Protein AF-A0A448I4N9-F1 (afdb_monomer)

Structure (mmCIF, N/CA/C/O backbone):
data_AF-A0A448I4N9-F1
#
_entry.id   AF-A0A448I4N9-F1
#
loop_
_atom_site.group_PDB
_atom_site.id
_atom_site.type_symbol
_atom_site.label_atom_id
_atom_site.label_alt_id
_atom_site.label_comp_id
_atom_site.label_asym_id
_atom_site.label_entity_id
_atom_site.label_seq_id
_atom_site.pdbx_PDB_ins_code
_atom_site.Cartn_x
_atom_site.Cartn_y
_atom_site.Cartn_z
_atom_site.occupancy
_atom_site.B_iso_or_equiv
_atom_site.auth_seq_id
_atom_site.auth_comp_id
_atom_site.auth_asym_id
_atom_site.auth_atom_id
_atom_site.pdbx_PDB_model_num
ATOM 1 N N . MET A 1 1 ? 2.676 -9.520 15.246 1.00 57.06 1 MET A N 1
ATOM 2 C CA . MET A 1 1 ? 2.693 -8.755 13.982 1.00 57.06 1 MET A CA 1
ATOM 3 C C . MET A 1 1 ? 2.010 -9.490 12.847 1.00 57.06 1 MET A C 1
ATOM 5 O O . MET A 1 1 ? 1.081 -8.920 12.301 1.00 57.06 1 MET A O 1
ATOM 9 N N . HIS A 1 2 ? 2.394 -10.737 12.548 1.00 59.03 2 HIS A N 1
ATOM 10 C CA . HIS A 1 2 ? 1.784 -11.531 11.469 1.00 59.03 2 HIS A CA 1
ATOM 11 C C . HIS A 1 2 ? 0.240 -11.570 11.552 1.00 59.03 2 HIS A C 1
ATOM 13 O O . HIS A 1 2 ? -0.426 -11.166 10.613 1.00 59.03 2 HIS A O 1
ATOM 19 N N . ASN A 1 3 ? -0.329 -11.843 12.735 1.00 76.94 3 ASN A N 1
ATOM 20 C CA . ASN A 1 3 ? -1.790 -11.876 12.936 1.00 76.94 3 ASN A CA 1
ATOM 21 C C . ASN A 1 3 ? -2.559 -10.572 12.630 1.00 76.94 3 ASN A C 1
ATOM 23 O O . ASN A 1 3 ? -3.762 -10.649 12.422 1.00 76.94 3 ASN A O 1
ATOM 27 N N . ALA A 1 4 ? -1.923 -9.393 12.647 1.00 88.62 4 ALA A N 1
ATOM 28 C CA . ALA A 1 4 ? -2.636 -8.120 12.459 1.00 88.62 4 ALA A CA 1
ATOM 29 C C . ALA A 1 4 ? -2.786 -7.733 10.980 1.00 88.62 4 ALA A C 1
ATOM 31 O O . ALA A 1 4 ? -3.778 -7.123 10.601 1.00 88.62 4 ALA A O 1
ATOM 32 N N . LEU A 1 5 ? -1.813 -8.095 10.138 1.00 93.31 5 LEU A N 1
ATOM 33 C CA . LEU A 1 5 ? -1.934 -7.909 8.690 1.00 93.31 5 LEU A CA 1
ATOM 34 C C . LEU A 1 5 ? -2.814 -8.997 8.076 1.00 93.31 5 LEU A C 1
ATOM 36 O O . LEU A 1 5 ? -3.620 -8.702 7.203 1.00 93.31 5 LEU A O 1
ATOM 40 N N . GLU A 1 6 ? -2.743 -10.220 8.606 1.00 93.56 6 GLU A N 1
ATOM 41 C CA . GLU A 1 6 ? -3.642 -11.309 8.211 1.00 93.56 6 GLU A CA 1
ATOM 42 C C . GLU A 1 6 ? -5.123 -10.950 8.430 1.00 93.56 6 GLU A C 1
ATOM 44 O O . GLU A 1 6 ? -5.962 -11.269 7.592 1.00 93.56 6 GLU A O 1
ATOM 49 N N . SER A 1 7 ? -5.467 -10.213 9.498 1.00 94.62 7 SER A N 1
ATOM 50 C CA . SER A 1 7 ? -6.861 -9.803 9.738 1.00 94.62 7 SER A CA 1
ATOM 51 C C . SER A 1 7 ? -7.417 -8.797 8.726 1.00 94.62 7 SER A C 1
ATOM 53 O O . SER A 1 7 ? -8.633 -8.668 8.627 1.00 94.62 7 SER A O 1
ATOM 55 N N . ILE A 1 8 ? -6.549 -8.096 7.990 1.00 96.56 8 ILE A N 1
ATOM 56 C CA . ILE A 1 8 ? -6.930 -7.141 6.935 1.00 96.56 8 ILE A CA 1
ATOM 57 C C . ILE A 1 8 ? -6.469 -7.600 5.546 1.00 96.56 8 ILE A C 1
ATOM 59 O O . ILE A 1 8 ? -6.412 -6.807 4.606 1.00 96.56 8 ILE A O 1
ATOM 63 N N . ARG A 1 9 ? -6.097 -8.878 5.412 1.00 96.06 9 ARG A N 1
ATOM 64 C CA . ARG A 1 9 ? -5.584 -9.443 4.164 1.00 96.06 9 ARG A CA 1
ATOM 65 C C . ARG A 1 9 ? -6.520 -9.202 2.969 1.00 96.06 9 ARG A C 1
ATOM 67 O O . ARG A 1 9 ? -6.014 -8.744 1.947 1.00 96.06 9 ARG A O 1
ATOM 74 N N . PRO A 1 10 ? -7.850 -9.402 3.087 1.00 96.25 10 PRO A N 1
ATOM 75 C CA . PRO A 1 10 ? -8.766 -9.151 1.976 1.00 96.25 10 PRO A CA 1
ATOM 76 C C . PRO A 1 10 ? -8.725 -7.701 1.474 1.00 96.25 10 PRO A C 1
ATOM 78 O O . PRO A 1 10 ? -8.699 -7.471 0.269 1.00 96.25 10 PRO A O 1
ATOM 81 N N . GLN A 1 11 ? -8.643 -6.725 2.388 1.00 97.88 11 GLN A N 1
ATOM 82 C CA . GLN A 1 11 ? -8.509 -5.308 2.046 1.00 97.88 11 GLN A CA 1
ATOM 83 C C . GLN A 1 11 ? -7.181 -5.022 1.346 1.00 97.88 11 GLN A C 1
ATOM 85 O O . GLN A 1 11 ? -7.142 -4.281 0.366 1.00 97.88 11 GLN A O 1
ATOM 90 N N . LEU A 1 12 ? -6.086 -5.601 1.851 1.00 97.31 12 LEU A N 1
ATOM 91 C CA . LEU A 1 12 ? -4.750 -5.381 1.302 1.00 97.31 12 LEU A CA 1
ATOM 92 C C . LEU A 1 12 ? -4.630 -5.869 -0.137 1.00 97.31 12 LEU A C 1
ATOM 94 O O . LEU A 1 12 ? -4.046 -5.155 -0.948 1.00 97.31 12 LEU A O 1
ATOM 98 N N . ASP A 1 13 ? -5.181 -7.041 -0.454 1.00 95.50 13 ASP A N 1
ATOM 99 C CA . ASP A 1 13 ? -5.026 -7.645 -1.778 1.00 95.50 13 ASP A CA 1
ATOM 100 C C . ASP A 1 13 ? -5.581 -6.729 -2.881 1.00 95.50 13 ASP A C 1
ATOM 102 O O . ASP A 1 13 ? -4.905 -6.492 -3.881 1.00 95.50 13 ASP A O 1
ATOM 106 N N . TRP A 1 14 ? -6.766 -6.137 -2.688 1.00 97.75 14 TRP A N 1
ATOM 107 C CA . TRP A 1 14 ? -7.336 -5.243 -3.699 1.00 97.75 14 TRP A CA 1
ATOM 108 C C . TRP A 1 14 ? -6.819 -3.806 -3.599 1.00 97.75 14 TRP A C 1
ATOM 110 O O . TRP A 1 14 ? -6.590 -3.170 -4.628 1.00 97.75 14 TRP A O 1
ATOM 120 N N . ALA A 1 15 ? -6.630 -3.268 -2.390 1.00 98.06 15 ALA A N 1
ATOM 121 C CA . ALA A 1 15 ? -6.243 -1.868 -2.216 1.00 98.06 15 ALA A CA 1
ATOM 122 C C . ALA A 1 15 ? -4.821 -1.611 -2.719 1.00 98.06 15 ALA A C 1
ATOM 124 O O . ALA A 1 15 ? -4.566 -0.589 -3.355 1.00 98.06 15 ALA A O 1
ATOM 125 N N . CYS A 1 16 ? -3.903 -2.551 -2.479 1.00 97.81 16 CYS A N 1
ATOM 126 C CA . CYS A 1 16 ? -2.530 -2.436 -2.955 1.00 97.81 16 CYS A CA 1
ATOM 127 C C . CYS A 1 16 ? -2.464 -2.410 -4.489 1.00 97.81 16 CYS A C 1
ATOM 129 O O . CYS A 1 16 ? -1.778 -1.556 -5.045 1.00 97.81 16 CYS A O 1
ATOM 131 N N . ASP A 1 17 ? -3.199 -3.293 -5.169 1.00 97.69 17 ASP A N 1
ATOM 132 C CA . ASP A 1 17 ? -3.222 -3.345 -6.637 1.00 97.69 17 ASP A CA 1
ATOM 133 C C . ASP A 1 17 ? -4.001 -2.179 -7.259 1.00 97.69 17 ASP A C 1
ATOM 135 O O . ASP A 1 17 ? -3.673 -1.740 -8.360 1.00 97.69 17 ASP A O 1
ATOM 139 N N . ALA A 1 18 ? -5.002 -1.637 -6.558 1.00 97.56 18 ALA A N 1
ATOM 140 C CA . ALA A 1 18 ? -5.675 -0.411 -6.978 1.00 97.56 18 ALA A CA 1
ATOM 141 C C . ALA A 1 18 ? -4.729 0.800 -6.934 1.00 97.56 18 ALA A C 1
ATOM 143 O O . ALA A 1 18 ? -4.742 1.620 -7.851 1.00 97.56 18 ALA A O 1
ATOM 144 N N . LEU A 1 19 ? -3.903 0.908 -5.886 1.00 97.44 19 LEU A N 1
ATOM 145 C CA . LEU A 1 19 ? -2.937 1.999 -5.720 1.00 97.44 19 LEU A CA 1
ATOM 146 C C . LEU A 1 19 ? -1.714 1.862 -6.626 1.00 97.44 19 LEU A C 1
ATOM 148 O O . LEU A 1 19 ? -1.214 2.864 -7.136 1.00 97.44 19 LEU A O 1
ATOM 152 N N . ILE A 1 20 ? -1.223 0.638 -6.808 1.00 97.12 20 ILE A N 1
ATOM 153 C CA . ILE A 1 20 ? -0.063 0.327 -7.645 1.00 97.12 20 ILE A CA 1
ATOM 154 C C . ILE A 1 20 ? -0.476 -0.772 -8.631 1.00 97.12 20 ILE A C 1
ATOM 156 O O . ILE A 1 20 ? -0.215 -1.960 -8.399 1.00 97.12 20 ILE A O 1
ATOM 160 N N . PRO A 1 21 ? -1.150 -0.387 -9.729 1.00 96.94 21 PRO A N 1
ATOM 161 C CA . PRO A 1 21 ? -1.550 -1.328 -10.757 1.00 96.94 21 PRO A CA 1
ATOM 162 C C . PRO A 1 21 ? -0.341 -1.797 -11.567 1.00 96.94 21 PRO A C 1
ATOM 164 O O . PRO A 1 21 ? 0.715 -1.165 -11.608 1.00 96.94 21 PRO A O 1
ATOM 167 N N . ARG A 1 22 ? -0.528 -2.911 -12.272 1.00 96.62 22 ARG A N 1
ATOM 168 C CA . ARG A 1 22 ? 0.402 -3.357 -13.312 1.00 96.62 22 ARG A CA 1
ATOM 169 C C . ARG A 1 22 ? 0.487 -2.308 -14.422 1.00 96.62 22 ARG A C 1
ATOM 171 O O . ARG A 1 22 ? -0.542 -1.841 -14.909 1.00 96.62 22 ARG A O 1
ATOM 178 N N . ASP A 1 23 ? 1.703 -2.037 -14.882 1.00 96.00 23 ASP A N 1
ATOM 179 C CA . ASP A 1 23 ? 1.975 -1.248 -16.083 1.00 96.00 23 ASP A CA 1
ATOM 180 C C . ASP A 1 23 ? 2.884 -2.053 -17.020 1.00 96.00 23 ASP A C 1
ATOM 182 O O . ASP A 1 23 ? 4.097 -2.143 -16.824 1.00 96.00 23 ASP A O 1
ATOM 186 N N . ASP A 1 24 ? 2.292 -2.654 -18.053 1.00 94.25 24 ASP A N 1
ATOM 187 C CA . ASP A 1 24 ? 3.031 -3.482 -19.009 1.00 94.25 24 ASP A CA 1
ATOM 188 C C . ASP A 1 24 ? 3.934 -2.656 -19.944 1.00 94.25 24 ASP A C 1
ATOM 190 O O . ASP A 1 24 ? 4.902 -3.192 -20.482 1.00 94.25 24 ASP A O 1
ATOM 194 N N . TYR A 1 25 ? 3.662 -1.357 -20.130 1.00 93.94 25 TYR A N 1
ATOM 195 C CA . TYR A 1 25 ? 4.507 -0.480 -20.946 1.00 93.94 25 TYR A CA 1
ATOM 196 C C . TYR A 1 25 ? 5.821 -0.160 -20.226 1.00 93.94 25 TYR A C 1
ATOM 198 O O . TYR A 1 25 ? 6.889 -0.179 -20.840 1.00 93.94 25 TYR A O 1
ATOM 206 N N . LEU A 1 26 ? 5.748 0.093 -18.918 1.00 91.12 26 LEU A N 1
ATOM 207 C CA . LEU A 1 26 ? 6.918 0.323 -18.069 1.00 91.12 26 LEU A CA 1
ATOM 208 C C . LEU A 1 26 ? 7.532 -0.974 -17.517 1.00 91.12 26 LEU A C 1
ATOM 210 O O . LEU A 1 26 ? 8.605 -0.930 -16.917 1.00 91.12 26 LEU A O 1
ATOM 214 N N . GLY A 1 27 ? 6.879 -2.123 -17.721 1.00 94.19 27 GLY A N 1
ATOM 215 C CA . GLY A 1 27 ? 7.304 -3.411 -17.169 1.00 94.19 27 GLY A CA 1
ATOM 216 C C . GLY A 1 27 ? 7.180 -3.483 -15.644 1.00 94.19 27 GLY A C 1
ATOM 217 O O . GLY A 1 27 ? 7.933 -4.217 -15.003 1.00 94.19 27 GLY A O 1
ATOM 218 N N . MET A 1 28 ? 6.271 -2.701 -15.059 1.00 95.44 28 MET A N 1
ATOM 219 C CA . MET A 1 28 ? 6.078 -2.607 -13.614 1.00 95.44 28 MET A CA 1
ATOM 220 C C . MET A 1 28 ? 5.015 -3.618 -13.160 1.00 95.44 28 MET A C 1
ATOM 222 O O . MET A 1 28 ? 3.887 -3.595 -13.669 1.00 95.44 28 MET A O 1
ATOM 226 N N . PRO A 1 29 ? 5.333 -4.516 -12.212 1.00 96.38 29 PRO A N 1
ATOM 227 C CA . PRO A 1 29 ? 4.353 -5.453 -11.676 1.00 96.38 29 PRO A CA 1
ATOM 228 C C . PRO A 1 29 ? 3.319 -4.725 -10.809 1.00 96.38 29 PRO A C 1
ATOM 230 O O . PRO A 1 29 ? 3.632 -3.721 -10.174 1.00 96.38 29 PRO A O 1
ATOM 233 N N . ALA A 1 30 ? 2.104 -5.268 -10.717 1.00 97.06 30 ALA A N 1
ATOM 234 C CA . ALA A 1 30 ? 1.166 -4.848 -9.675 1.00 97.06 30 ALA A CA 1
ATOM 235 C C . ALA A 1 30 ? 1.760 -5.103 -8.276 1.00 97.06 30 ALA A C 1
ATOM 237 O O . ALA A 1 30 ? 2.657 -5.941 -8.122 1.00 97.06 30 ALA A O 1
ATOM 238 N N . ALA A 1 31 ? 1.260 -4.406 -7.257 1.00 97.12 31 ALA A N 1
ATOM 239 C CA . ALA A 1 31 ? 1.748 -4.539 -5.888 1.00 97.12 31 ALA A CA 1
ATOM 240 C C . ALA A 1 31 ? 1.789 -5.988 -5.377 1.00 97.12 31 ALA A C 1
ATOM 242 O O . ALA A 1 31 ? 2.819 -6.427 -4.858 1.00 97.12 31 ALA A O 1
ATOM 243 N N . THR A 1 32 ? 0.700 -6.740 -5.527 1.00 95.38 32 THR A N 1
ATOM 244 C CA . THR A 1 32 ? 0.617 -8.138 -5.075 1.00 95.38 32 THR A CA 1
ATOM 245 C C . THR A 1 32 ? 1.644 -9.014 -5.788 1.00 95.38 32 THR A C 1
ATOM 247 O O . THR A 1 32 ? 2.351 -9.798 -5.160 1.00 95.38 32 THR A O 1
ATOM 250 N N . LEU A 1 33 ? 1.822 -8.813 -7.094 1.00 95.75 33 LEU A N 1
ATOM 251 C CA . LEU A 1 33 ? 2.805 -9.546 -7.892 1.00 95.75 33 LEU A CA 1
ATOM 252 C C . LEU A 1 33 ? 4.252 -9.217 -7.516 1.00 95.75 33 LEU A C 1
ATOM 254 O O . LEU A 1 33 ? 5.119 -10.073 -7.657 1.00 95.75 33 LEU A O 1
ATOM 258 N N . ALA A 1 34 ? 4.511 -8.017 -6.996 1.00 95.56 34 ALA A N 1
ATOM 259 C CA . ALA A 1 34 ? 5.814 -7.638 -6.455 1.00 95.56 34 ALA A CA 1
ATOM 260 C C . ALA A 1 34 ? 6.088 -8.218 -5.051 1.00 95.56 34 ALA A C 1
ATOM 262 O O . ALA A 1 34 ? 7.129 -7.921 -4.463 1.00 95.56 34 ALA A O 1
ATOM 263 N N . GLY A 1 35 ? 5.166 -9.011 -4.488 1.00 95.62 35 GLY A N 1
ATOM 264 C CA . GLY A 1 35 ? 5.268 -9.560 -3.135 1.00 95.62 35 GLY A CA 1
ATOM 265 C C . GLY A 1 35 ? 5.033 -8.520 -2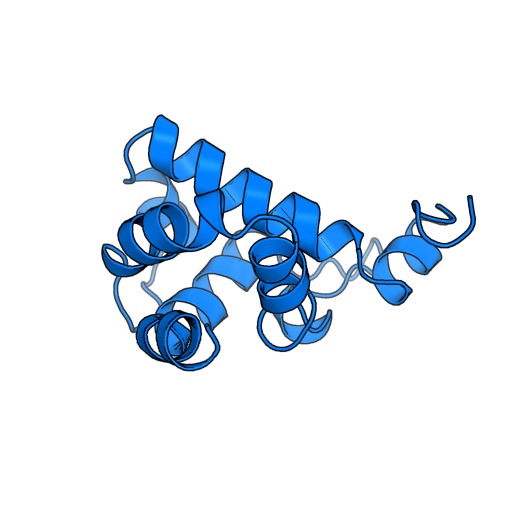.038 1.00 95.62 35 GLY A C 1
ATOM 266 O O . GLY A 1 35 ? 5.552 -8.669 -0.921 1.00 95.62 35 GLY A O 1
ATOM 267 N N . LEU A 1 36 ? 4.308 -7.435 -2.352 1.00 96.25 36 LEU A N 1
ATOM 268 C CA . LEU A 1 36 ? 4.084 -6.336 -1.417 1.00 96.25 36 LEU A CA 1
ATOM 269 C C . LEU A 1 36 ? 3.401 -6.822 -0.142 1.00 96.25 36 LEU A C 1
ATOM 271 O O . LEU A 1 36 ? 3.884 -6.539 0.952 1.00 96.25 36 LEU A O 1
ATOM 275 N N . VAL A 1 37 ? 2.306 -7.566 -0.277 1.00 95.50 37 VAL A N 1
ATOM 276 C CA . VAL A 1 37 ? 1.453 -7.941 0.855 1.00 95.50 37 VAL A CA 1
ATOM 277 C C . VAL A 1 37 ? 2.104 -9.040 1.700 1.00 95.50 37 VAL A C 1
ATOM 279 O O . VAL A 1 37 ? 2.056 -9.000 2.928 1.00 95.50 37 VAL A O 1
ATOM 282 N N . GLU A 1 38 ? 2.766 -10.000 1.059 1.00 93.75 38 GLU A N 1
ATOM 283 C CA . GLU A 1 38 ? 3.362 -11.177 1.693 1.00 93.75 38 GLU A CA 1
ATOM 284 C C . GLU A 1 38 ? 4.686 -10.862 2.383 1.00 93.75 38 GLU A C 1
ATOM 286 O O . GLU A 1 38 ? 5.002 -11.455 3.415 1.00 93.75 38 GLU A O 1
ATOM 291 N N . THR A 1 39 ? 5.486 -9.965 1.797 1.00 94.19 39 THR A N 1
ATOM 292 C CA . THR A 1 39 ? 6.894 -9.809 2.181 1.00 94.19 39 THR A CA 1
ATOM 293 C C . THR A 1 39 ? 7.262 -8.367 2.494 1.00 94.19 39 THR A C 1
ATOM 295 O O . THR A 1 39 ? 7.760 -8.083 3.587 1.00 94.19 39 THR A O 1
ATOM 298 N N . LEU A 1 40 ? 7.043 -7.443 1.558 1.00 95.62 40 LEU A N 1
ATOM 299 C CA . LEU A 1 40 ? 7.635 -6.105 1.648 1.00 95.62 40 LEU A CA 1
ATOM 300 C C . LEU A 1 40 ? 6.942 -5.237 2.699 1.00 95.62 40 LEU A C 1
ATOM 302 O O . LEU A 1 40 ? 7.610 -4.658 3.551 1.00 95.62 40 LEU A O 1
ATOM 306 N N . LEU A 1 41 ? 5.611 -5.197 2.702 1.00 95.94 41 LEU A N 1
ATOM 307 C CA . LEU A 1 41 ? 4.828 -4.423 3.659 1.00 95.94 41 LEU A CA 1
ATOM 308 C C . LEU A 1 41 ? 4.997 -4.946 5.098 1.00 95.94 41 LEU A C 1
ATOM 310 O O 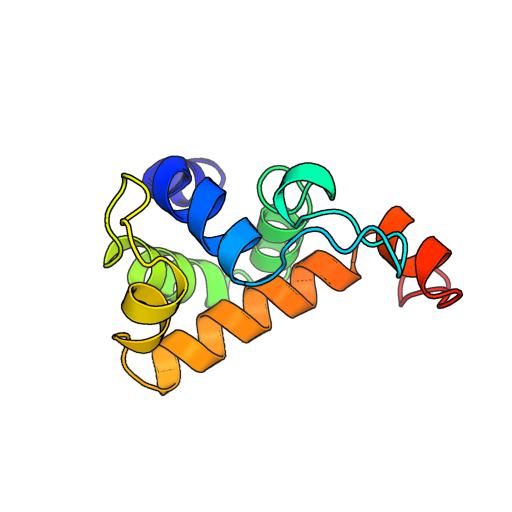. LEU A 1 41 ? 5.297 -4.133 5.979 1.00 95.94 41 LEU A O 1
ATOM 314 N N . PRO A 1 42 ? 4.935 -6.269 5.376 1.00 94.94 42 PRO A N 1
ATOM 315 C CA . PRO A 1 42 ? 5.313 -6.797 6.683 1.00 94.94 42 PRO A CA 1
ATOM 316 C C . PRO A 1 42 ? 6.733 -6.404 7.098 1.00 94.94 42 PRO A C 1
ATOM 318 O O . PRO A 1 42 ? 6.951 -6.050 8.256 1.00 94.94 42 PRO A O 1
ATOM 321 N N . ARG A 1 43 ? 7.713 -6.444 6.186 1.00 93.62 43 ARG A N 1
ATOM 322 C CA . ARG A 1 43 ? 9.098 -6.038 6.476 1.00 93.62 43 ARG A CA 1
ATOM 323 C C . ARG A 1 43 ? 9.191 -4.552 6.833 1.00 93.62 43 ARG A C 1
ATOM 325 O O . ARG A 1 43 ? 9.820 -4.224 7.838 1.00 93.62 43 ARG A O 1
ATOM 332 N N . THR A 1 44 ? 8.534 -3.676 6.075 1.00 93.50 44 THR A N 1
ATOM 333 C CA . THR A 1 44 ? 8.482 -2.227 6.332 1.00 93.50 44 THR A CA 1
ATOM 334 C C . THR A 1 44 ? 7.860 -1.924 7.691 1.00 93.50 44 THR A C 1
ATOM 336 O O . THR A 1 44 ? 8.451 -1.213 8.503 1.00 93.50 44 THR A O 1
ATOM 339 N N . LEU A 1 45 ? 6.712 -2.532 7.997 1.00 94.19 45 LEU A N 1
ATOM 340 C CA . LEU A 1 45 ? 6.026 -2.329 9.273 1.00 94.19 45 LEU A CA 1
ATOM 341 C C . LEU A 1 45 ? 6.773 -2.971 10.452 1.00 94.19 45 LEU A C 1
ATOM 343 O O . LEU A 1 45 ? 6.634 -2.511 11.580 1.00 94.19 45 LEU A O 1
ATOM 347 N N . ASN A 1 46 ? 7.598 -4.002 10.223 1.00 91.50 46 ASN A N 1
ATOM 348 C CA . ASN A 1 46 ? 8.479 -4.557 11.262 1.00 91.50 46 ASN A CA 1
ATOM 349 C C . ASN A 1 46 ? 9.624 -3.590 11.586 1.00 91.50 46 ASN A C 1
ATOM 351 O O . ASN A 1 46 ? 10.019 -3.471 12.743 1.00 91.50 46 ASN A O 1
ATOM 355 N N . ALA A 1 47 ? 10.157 -2.892 10.580 1.00 91.62 47 ALA A N 1
ATOM 356 C CA . ALA A 1 47 ? 11.183 -1.871 10.783 1.00 91.62 47 ALA A CA 1
ATOM 357 C C . ALA A 1 47 ? 10.624 -0.599 11.452 1.00 91.62 47 ALA A C 1
ATOM 359 O O . ALA A 1 47 ? 11.368 0.138 12.098 1.00 91.62 47 ALA A O 1
ATOM 360 N N . ARG A 1 48 ? 9.314 -0.352 11.318 1.00 90.94 48 ARG A N 1
ATOM 361 C CA . ARG A 1 48 ? 8.586 0.793 11.882 1.00 90.94 48 ARG A CA 1
ATOM 362 C C . ARG A 1 48 ? 7.314 0.349 12.602 1.00 90.94 48 ARG A C 1
ATOM 364 O O . ARG A 1 48 ? 6.197 0.636 12.179 1.00 90.94 48 ARG A O 1
ATOM 371 N N . VAL A 1 49 ? 7.498 -0.369 13.711 1.00 92.12 49 VAL A N 1
ATOM 372 C CA . VAL A 1 49 ? 6.398 -0.959 14.500 1.00 92.12 49 VAL A CA 1
ATOM 373 C C . VAL A 1 49 ? 5.388 0.068 15.017 1.00 92.12 49 VAL A C 1
ATOM 375 O O . VAL A 1 49 ? 4.238 -0.284 15.272 1.00 92.12 49 VAL A O 1
ATOM 378 N N . ASP A 1 50 ? 5.797 1.332 15.145 1.00 94.19 50 ASP A N 1
ATOM 379 C CA . ASP A 1 50 ? 4.938 2.463 15.492 1.00 94.19 50 ASP A CA 1
ATOM 380 C C . ASP A 1 50 ? 3.849 2.729 14.439 1.00 94.19 50 ASP A C 1
ATOM 382 O O . ASP A 1 50 ? 2.760 3.180 14.788 1.00 94.19 50 ASP A O 1
ATOM 386 N N . LEU A 1 51 ? 4.106 2.382 13.175 1.00 94.88 51 LEU A N 1
ATOM 387 C CA . LEU A 1 51 ? 3.174 2.577 12.062 1.00 94.88 51 LEU A CA 1
ATOM 388 C C . LEU A 1 51 ? 2.169 1.432 11.909 1.00 94.88 51 LEU A C 1
ATOM 390 O O . LEU A 1 51 ? 1.125 1.613 11.289 1.00 94.88 51 LEU A O 1
ATOM 394 N N . LEU A 1 52 ? 2.442 0.257 12.487 1.00 95.00 52 LEU A N 1
ATOM 395 C CA . LEU A 1 52 ? 1.622 -0.936 12.268 1.00 95.00 52 LEU A CA 1
ATOM 396 C C . LEU A 1 52 ? 0.172 -0.751 12.717 1.00 95.00 52 LEU A C 1
ATOM 398 O O . LEU A 1 52 ? -0.744 -1.077 11.968 1.00 95.00 52 LEU A O 1
ATOM 402 N N . ARG A 1 53 ? -0.043 -0.284 13.952 1.00 95.1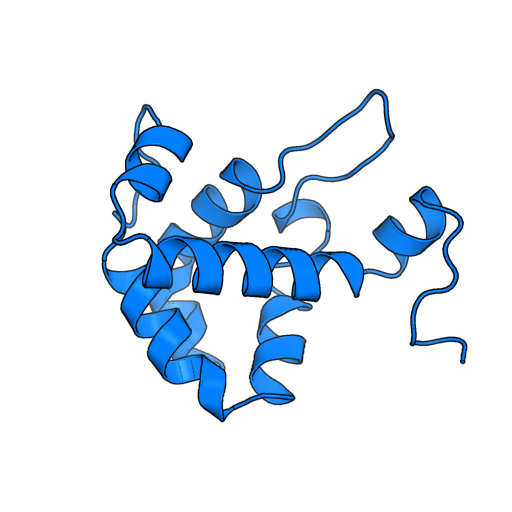2 53 ARG A N 1
ATOM 403 C CA . ARG A 1 53 ? -1.403 -0.137 14.489 1.00 95.12 53 ARG A CA 1
ATOM 404 C C . ARG A 1 53 ? -2.207 0.903 13.694 1.00 95.12 53 ARG A C 1
ATOM 406 O O . ARG A 1 53 ? -3.268 0.514 13.215 1.00 95.12 53 ARG A O 1
ATOM 413 N N . PRO A 1 54 ? -1.712 2.138 13.478 1.00 96.44 54 PRO A N 1
ATOM 414 C CA . PRO A 1 54 ? -2.409 3.116 12.641 1.00 96.44 54 PRO A CA 1
ATOM 415 C C . PRO A 1 54 ? -2.717 2.592 11.235 1.00 96.44 54 PRO A C 1
ATOM 417 O O . PRO A 1 54 ? -3.786 2.854 10.696 1.00 96.44 54 PRO A O 1
ATOM 420 N N . PHE A 1 55 ? -1.803 1.815 10.642 1.00 97.19 55 PHE A N 1
ATOM 421 C CA . PHE A 1 55 ? -1.992 1.272 9.296 1.00 97.19 55 PHE A CA 1
ATOM 422 C C . PHE A 1 55 ? -3.110 0.233 9.255 1.00 97.19 55 PHE A C 1
ATOM 424 O O . PHE A 1 55 ? -3.981 0.286 8.388 1.00 97.19 55 PHE A O 1
ATOM 431 N N . VAL A 1 56 ? -3.122 -0.683 10.226 1.00 96.88 56 VAL A N 1
ATOM 432 C CA . VAL A 1 56 ? -4.194 -1.674 10.350 1.00 96.88 56 VAL A CA 1
ATOM 433 C C . VAL A 1 56 ? -5.532 -0.997 10.627 1.00 96.88 56 VAL A C 1
ATOM 435 O O . VAL A 1 56 ? -6.528 -1.381 10.025 1.00 96.88 56 VAL A O 1
ATOM 438 N N . GLU A 1 57 ? -5.566 0.018 11.491 1.00 96.81 57 GLU A N 1
ATOM 439 C CA . GLU A 1 57 ? -6.779 0.784 11.791 1.00 96.81 57 GLU A CA 1
ATOM 440 C C . GLU A 1 57 ? -7.338 1.474 10.540 1.00 96.81 57 GLU A C 1
ATOM 442 O O . GLU A 1 57 ? -8.517 1.294 10.240 1.00 96.81 57 GLU A O 1
ATOM 447 N N . ALA A 1 58 ? -6.498 2.169 9.767 1.00 97.31 58 ALA A N 1
ATOM 448 C CA . ALA A 1 58 ? -6.909 2.821 8.525 1.00 97.31 58 ALA A CA 1
ATOM 449 C C . ALA A 1 58 ? -7.452 1.808 7.500 1.00 97.31 58 ALA A C 1
ATOM 451 O O . ALA A 1 58 ? -8.561 1.971 6.990 1.00 97.31 58 ALA A O 1
ATOM 452 N N . MET A 1 59 ? -6.723 0.715 7.255 1.00 97.69 59 MET A N 1
ATOM 453 C CA . MET A 1 59 ? -7.135 -0.324 6.302 1.00 97.69 59 MET A CA 1
ATOM 454 C C . MET A 1 59 ? -8.386 -1.090 6.747 1.00 97.69 59 MET A C 1
ATOM 456 O O . MET A 1 59 ? -9.171 -1.518 5.907 1.00 97.69 59 MET A O 1
ATOM 460 N N . SER A 1 60 ? -8.616 -1.239 8.055 1.00 96.88 60 SER A N 1
ATOM 461 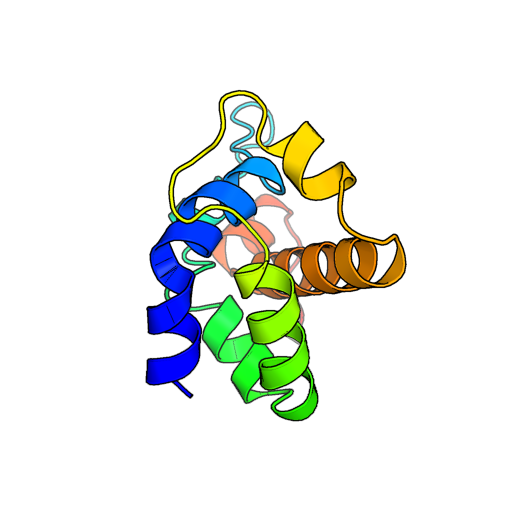C CA . SER A 1 60 ? -9.797 -1.937 8.588 1.00 96.88 60 SER A CA 1
ATOM 462 C C . SER A 1 60 ? -11.110 -1.200 8.310 1.00 96.88 60 SER A C 1
ATOM 464 O O . SER A 1 60 ? -12.175 -1.799 8.438 1.00 96.88 60 SER A O 1
ATOM 466 N N . THR A 1 61 ? -11.057 0.083 7.939 1.00 96.25 61 THR A N 1
ATOM 467 C CA . THR A 1 61 ? -12.248 0.856 7.543 1.00 96.25 61 THR A CA 1
ATOM 468 C C . THR A 1 61 ? -12.755 0.495 6.145 1.00 96.25 61 THR A C 1
ATOM 470 O O . THR A 1 61 ? -13.906 0.779 5.811 1.00 96.25 61 THR A O 1
ATOM 473 N N . LEU A 1 62 ? -11.908 -0.144 5.336 1.00 97.75 62 LEU A N 1
ATOM 474 C CA . LEU A 1 62 ? -12.209 -0.513 3.963 1.00 97.75 62 LEU A CA 1
ATOM 475 C C . LEU A 1 62 ? -13.020 -1.819 3.894 1.00 97.75 62 LEU A C 1
ATOM 477 O O . LEU A 1 62 ? -12.874 -2.696 4.757 1.00 97.75 62 LEU A O 1
ATOM 481 N N . PRO A 1 63 ? -13.855 -1.995 2.852 1.00 97.56 63 PRO A N 1
ATOM 482 C CA . PRO A 1 63 ? -14.570 -3.246 2.637 1.00 97.56 63 PRO A CA 1
ATOM 483 C C . PRO A 1 63 ? -13.593 -4.400 2.382 1.00 97.56 63 PRO A C 1
ATOM 485 O O . PRO A 1 63 ? -12.611 -4.259 1.654 1.00 97.56 63 PRO A O 1
ATOM 488 N N . ALA A 1 64 ? -13.885 -5.561 2.972 1.00 96.69 64 ALA A N 1
ATOM 489 C CA . ALA A 1 64 ? -13.084 -6.769 2.781 1.00 96.69 64 ALA A CA 1
ATOM 490 C C . ALA A 1 64 ? -13.124 -7.276 1.328 1.00 96.69 64 ALA A C 1
ATOM 492 O O . ALA A 1 64 ? -12.138 -7.816 0.840 1.00 96.69 64 ALA A O 1
ATOM 493 N N . GLU A 1 65 ? -14.248 -7.089 0.634 1.00 96.81 65 GLU A N 1
ATOM 494 C CA . GLU A 1 65 ? -14.379 -7.413 -0.787 1.00 96.81 65 GLU A CA 1
ATOM 495 C C . GLU A 1 65 ? -14.028 -6.199 -1.660 1.00 96.81 65 GLU A C 1
ATOM 497 O O . GLU A 1 65 ? -14.343 -5.065 -1.279 1.00 96.81 65 GLU A O 1
ATOM 502 N N . PRO A 1 66 ? -13.412 -6.413 -2.839 1.00 96.38 66 PRO A N 1
ATOM 503 C CA . PRO A 1 66 ? -13.094 -5.331 -3.759 1.00 96.38 66 PRO A CA 1
ATOM 504 C C . PRO A 1 66 ? -14.380 -4.625 -4.219 1.00 96.38 66 PRO A C 1
ATOM 506 O O . PRO A 1 66 ? -15.275 -5.273 -4.770 1.00 96.38 66 PRO A O 1
ATOM 509 N N . PRO A 1 67 ? -14.497 -3.301 -4.026 1.00 97.19 67 PRO A N 1
ATOM 510 C CA . PRO A 1 67 ? -15.638 -2.542 -4.518 1.00 97.19 67 PRO A CA 1
ATOM 511 C C . PRO A 1 67 ? -15.565 -2.382 -6.046 1.00 97.19 67 P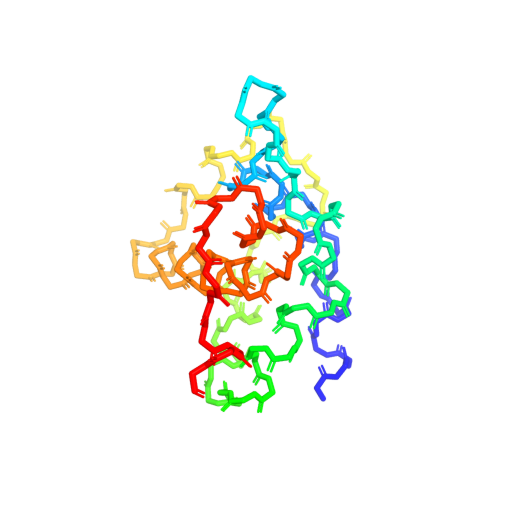RO A C 1
ATOM 513 O O . PRO A 1 67 ? -14.521 -2.583 -6.665 1.00 97.19 67 PRO A O 1
ATOM 516 N N . SER A 1 68 ? -16.666 -1.955 -6.671 1.00 97.19 68 SER A N 1
ATOM 517 C CA . SER A 1 68 ? -16.695 -1.681 -8.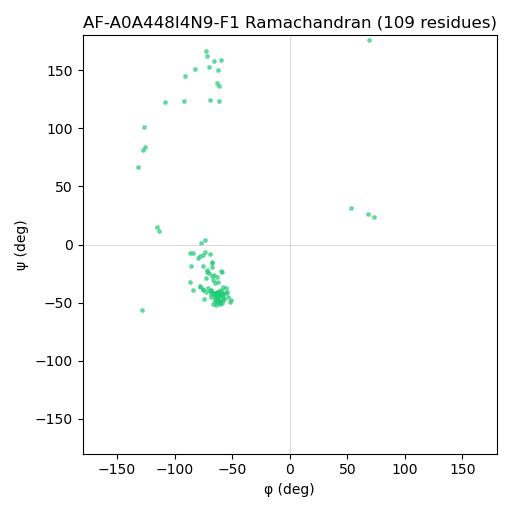118 1.00 97.19 68 SER A CA 1
ATOM 518 C C . SER A 1 68 ? -15.815 -0.498 -8.537 1.00 97.19 68 SER A C 1
ATOM 520 O O . SER A 1 68 ? -15.384 -0.443 -9.684 1.00 97.19 68 SER A O 1
ATOM 522 N N . ASP A 1 69 ? -15.570 0.442 -7.619 1.00 97.25 69 ASP A N 1
ATOM 523 C CA . ASP A 1 69 ? -14.649 1.572 -7.786 1.00 97.25 69 ASP A CA 1
ATOM 524 C C . ASP A 1 69 ? -13.627 1.599 -6.629 1.00 97.25 69 ASP A C 1
ATOM 526 O O . ASP A 1 69 ? -13.843 2.276 -5.618 1.00 97.25 69 ASP A O 1
ATOM 530 N N . PRO A 1 70 ? -12.532 0.822 -6.732 1.00 96.94 70 PRO A N 1
ATOM 531 C CA . PRO A 1 70 ? -11.499 0.738 -5.698 1.00 96.94 70 PRO A CA 1
ATOM 532 C C . PRO A 1 70 ? -10.849 2.075 -5.353 1.00 96.94 70 PRO A C 1
ATOM 534 O O . PRO A 1 70 ? -10.703 2.402 -4.176 1.00 96.94 70 PRO A O 1
ATOM 537 N N . LEU A 1 71 ? -10.486 2.868 -6.365 1.00 96.19 71 LEU A N 1
ATOM 538 C CA . LEU A 1 71 ? -9.847 4.165 -6.146 1.00 96.19 71 LEU A CA 1
ATOM 539 C C . LEU A 1 71 ? -10.823 5.170 -5.536 1.00 96.19 71 LEU A C 1
ATOM 541 O O . LEU A 1 71 ? -10.436 5.886 -4.618 1.00 96.19 71 LEU A O 1
ATOM 545 N N . GLY A 1 72 ? -12.086 5.189 -5.972 1.00 97.06 72 GLY A N 1
ATOM 546 C CA . GLY A 1 72 ? -13.113 6.036 -5.363 1.00 97.06 72 GLY A CA 1
ATOM 547 C C . GLY A 1 72 ? -13.331 5.740 -3.878 1.00 97.06 72 GLY A C 1
ATOM 548 O O . GLY A 1 72 ? -13.463 6.668 -3.083 1.00 97.06 72 GLY A O 1
ATOM 549 N N . VAL A 1 73 ? -13.299 4.463 -3.477 1.00 97.56 73 VAL A N 1
ATOM 550 C CA . VAL A 1 73 ? -13.374 4.074 -2.058 1.00 97.56 73 VAL A CA 1
ATOM 551 C C . VAL A 1 73 ? -12.135 4.525 -1.283 1.00 97.56 73 VAL A C 1
ATOM 553 O O . VAL A 1 73 ? -12.277 5.064 -0.187 1.00 97.56 73 VAL A O 1
ATOM 556 N N . LEU A 1 74 ? -10.936 4.369 -1.849 1.00 97.00 74 LEU A N 1
ATOM 557 C CA . LEU A 1 74 ? -9.695 4.835 -1.220 1.00 97.00 74 LEU A CA 1
ATOM 558 C C . LEU A 1 74 ? -9.669 6.363 -1.061 1.00 97.00 74 LEU A C 1
ATOM 560 O O . LEU A 1 74 ? -9.301 6.860 -0.001 1.00 97.00 74 LEU A O 1
ATOM 564 N N . TYR A 1 75 ? -10.133 7.113 -2.062 1.00 95.81 75 TYR A N 1
ATOM 565 C CA . TYR A 1 75 ? -10.288 8.569 -1.975 1.00 95.81 75 TYR A CA 1
ATOM 566 C C . TYR A 1 75 ? -11.379 9.018 -0.993 1.00 95.81 75 TYR A C 1
ATOM 568 O O . TYR A 1 75 ? -11.422 10.191 -0.631 1.00 95.81 75 TYR A O 1
ATOM 576 N N . GLY A 1 76 ? -12.259 8.111 -0.561 1.00 96.44 76 GLY A N 1
ATOM 577 C CA . GLY A 1 76 ? -13.265 8.372 0.468 1.00 96.44 76 GLY A CA 1
ATOM 578 C C . GLY A 1 76 ? -12.722 8.355 1.901 1.00 96.44 76 GLY A C 1
ATOM 579 O O . GLY A 1 76 ? -13.448 8.733 2.821 1.00 96.44 76 GLY A O 1
ATOM 580 N N . MET A 1 77 ? -11.473 7.921 2.106 1.00 96.50 77 MET A N 1
ATOM 581 C CA . MET A 1 77 ? -10.778 8.041 3.391 1.00 96.50 77 MET A CA 1
ATOM 582 C C . MET A 1 77 ? -10.543 9.520 3.734 1.00 96.50 77 MET A C 1
ATOM 584 O O . MET A 1 77 ? -10.509 10.378 2.851 1.00 96.50 77 MET A O 1
ATOM 588 N N . ASP A 1 78 ? -10.348 9.840 5.017 1.00 96.38 78 ASP A N 1
ATOM 589 C CA . ASP A 1 78 ? -9.840 11.168 5.362 1.00 96.38 78 ASP A CA 1
ATOM 590 C C . ASP A 1 78 ? -8.434 11.372 4.769 1.00 96.38 78 ASP A C 1
ATOM 592 O O . ASP A 1 78 ? -7.672 10.417 4.595 1.00 96.38 78 ASP A O 1
ATOM 596 N N . GLU A 1 79 ? -8.096 12.623 4.450 1.00 95.88 79 GLU A N 1
ATOM 597 C CA . GLU A 1 79 ? -6.865 12.976 3.729 1.00 95.88 79 GLU A CA 1
ATOM 598 C C . GLU A 1 79 ? -5.604 12.433 4.415 1.00 95.88 79 GLU A C 1
ATOM 600 O O . GLU A 1 79 ? -4.721 11.899 3.744 1.00 95.88 79 GLU A O 1
ATOM 605 N N . ALA A 1 80 ? -5.547 12.497 5.749 1.00 95.94 80 ALA A N 1
ATOM 606 C CA . ALA A 1 80 ? -4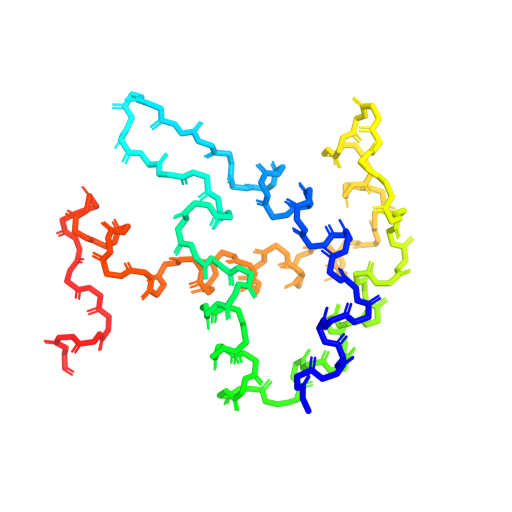.396 12.030 6.511 1.00 95.94 80 ALA A CA 1
ATOM 607 C C . ALA A 1 80 ? -4.256 10.502 6.448 1.00 95.94 80 ALA A C 1
ATOM 609 O O . ALA A 1 80 ? -3.151 9.995 6.247 1.00 95.94 80 ALA A O 1
ATOM 610 N N . SER A 1 81 ? -5.360 9.759 6.572 1.00 96.06 81 SER A N 1
ATOM 611 C CA . SER A 1 81 ? -5.355 8.300 6.422 1.00 96.06 81 SER A CA 1
ATOM 612 C C . SER A 1 81 ? -5.000 7.869 5.000 1.00 96.06 81 SER A C 1
ATOM 614 O O . SER A 1 81 ? -4.214 6.935 4.828 1.00 96.06 81 SER A O 1
ATOM 616 N N . PHE A 1 82 ? -5.538 8.550 3.983 1.00 97.19 82 PHE A N 1
ATOM 617 C CA . PHE A 1 82 ? -5.214 8.266 2.586 1.00 97.19 82 PHE A CA 1
ATOM 618 C C . PHE A 1 82 ? -3.727 8.506 2.298 1.00 97.19 82 PHE A C 1
ATOM 620 O O . PHE A 1 82 ? -3.049 7.611 1.787 1.00 97.19 82 PHE A O 1
ATOM 627 N N . GLU A 1 83 ? -3.186 9.671 2.672 1.00 97.12 83 GLU A N 1
ATOM 628 C CA . GLU A 1 83 ? -1.760 9.980 2.501 1.00 97.12 83 GLU A CA 1
ATOM 629 C C . GLU A 1 83 ? -0.888 8.938 3.211 1.00 97.12 83 GLU A C 1
ATOM 631 O O . GLU A 1 83 ? 0.054 8.393 2.634 1.00 97.12 83 GLU A O 1
ATOM 636 N N . PHE A 1 84 ? -1.225 8.614 4.458 1.00 97.25 84 PHE A N 1
ATOM 637 C CA . PHE A 1 84 ? -0.458 7.672 5.257 1.00 97.25 84 PHE A CA 1
ATOM 638 C C . PHE A 1 84 ? -0.439 6.258 4.655 1.00 97.25 84 PHE A C 1
ATOM 640 O O . PHE A 1 84 ? 0.634 5.654 4.535 1.00 97.25 84 PHE A O 1
ATOM 647 N N . VAL A 1 85 ? -1.597 5.728 4.249 1.00 97.19 85 VAL A N 1
ATOM 648 C CA . VAL A 1 85 ? -1.707 4.387 3.652 1.00 97.19 85 VAL A CA 1
ATOM 649 C C . VAL A 1 85 ? -0.979 4.329 2.315 1.00 97.19 85 VAL A C 1
ATOM 651 O O . VAL A 1 85 ? -0.150 3.440 2.111 1.00 97.19 85 VAL A O 1
ATOM 654 N N . THR A 1 86 ? -1.238 5.290 1.425 1.00 97.12 86 THR A N 1
ATOM 655 C CA . THR A 1 86 ? -0.624 5.317 0.089 1.00 97.12 86 THR A CA 1
ATOM 656 C C . THR A 1 86 ? 0.888 5.423 0.161 1.00 97.12 86 THR A C 1
ATOM 658 O O . THR A 1 86 ? 1.589 4.661 -0.505 1.00 97.12 86 THR A O 1
ATOM 661 N N . ARG A 1 87 ? 1.406 6.300 1.025 1.00 96.69 87 ARG A N 1
ATOM 662 C CA . ARG A 1 87 ? 2.845 6.455 1.218 1.00 96.69 87 ARG A CA 1
ATOM 663 C C . ARG A 1 87 ? 3.483 5.202 1.801 1.00 96.69 87 ARG A C 1
ATOM 665 O O . ARG A 1 87 ? 4.506 4.766 1.295 1.00 96.69 87 ARG A O 1
ATOM 672 N N . THR A 1 88 ? 2.855 4.571 2.793 1.00 97.19 88 THR A N 1
ATOM 673 C CA . THR A 1 88 ? 3.370 3.325 3.388 1.00 97.19 88 THR A CA 1
ATOM 674 C C . THR A 1 88 ? 3.438 2.187 2.362 1.00 97.19 88 THR A C 1
ATOM 676 O O . THR A 1 88 ? 4.426 1.451 2.314 1.00 97.19 88 THR A O 1
ATOM 679 N N . ILE A 1 89 ? 2.407 2.051 1.524 1.00 97.50 89 ILE A N 1
ATOM 680 C CA . ILE A 1 89 ? 2.332 1.054 0.445 1.00 97.50 89 ILE A CA 1
ATOM 681 C C . ILE A 1 89 ? 3.401 1.327 -0.619 1.00 97.50 89 ILE A C 1
ATOM 683 O O . ILE A 1 89 ? 4.145 0.414 -0.980 1.00 97.50 89 ILE A O 1
ATOM 687 N N . ALA A 1 90 ? 3.528 2.574 -1.079 1.00 95.88 90 ALA A N 1
ATOM 688 C CA . ALA A 1 90 ? 4.536 2.967 -2.061 1.00 95.88 90 ALA A CA 1
ATOM 689 C C . ALA A 1 90 ? 5.964 2.762 -1.535 1.00 95.88 90 ALA A C 1
ATOM 691 O O . ALA A 1 90 ? 6.782 2.133 -2.207 1.00 95.88 90 ALA A O 1
ATOM 692 N N . ASP A 1 91 ? 6.244 3.218 -0.312 1.00 93.44 91 ASP A N 1
ATOM 693 C CA . ASP A 1 91 ? 7.551 3.071 0.331 1.00 93.44 91 ASP A CA 1
ATOM 694 C C . ASP A 1 91 ? 7.949 1.592 0.427 1.00 93.44 91 ASP A C 1
ATOM 696 O O . ASP A 1 91 ? 9.086 1.236 0.124 1.00 93.44 91 ASP A O 1
ATOM 700 N N . ALA A 1 92 ? 7.013 0.709 0.794 1.00 95.69 92 ALA A N 1
ATOM 701 C CA . ALA A 1 92 ? 7.263 -0.728 0.842 1.00 95.69 92 ALA A CA 1
ATOM 702 C C . ALA A 1 92 ? 7.464 -1.348 -0.554 1.00 95.69 92 ALA A C 1
ATOM 704 O O . ALA A 1 92 ? 8.351 -2.185 -0.722 1.00 95.69 92 ALA A O 1
ATOM 705 N N . TYR A 1 93 ? 6.694 -0.935 -1.564 1.00 96.12 93 TYR A N 1
ATOM 706 C CA . TYR A 1 93 ? 6.799 -1.456 -2.932 1.00 96.12 93 TYR A CA 1
ATOM 707 C C . TYR A 1 93 ? 8.171 -1.178 -3.561 1.00 96.12 93 TYR A C 1
ATOM 709 O O . TYR A 1 93 ? 8.782 -2.077 -4.144 1.00 96.12 93 TYR A O 1
ATOM 717 N N . PHE A 1 94 ? 8.721 0.022 -3.357 1.00 93.38 94 PHE A N 1
ATOM 718 C CA . PHE A 1 94 ? 10.060 0.379 -3.843 1.00 93.38 94 PHE A CA 1
ATOM 719 C C . PHE A 1 94 ? 11.215 -0.268 -3.052 1.00 93.38 94 PHE A C 1
ATOM 721 O O . PHE A 1 94 ? 12.384 -0.043 -3.364 1.00 93.38 94 PHE A O 1
ATOM 728 N N . LEU A 1 95 ? 10.931 -1.130 -2.067 1.00 91.88 95 LEU A N 1
ATOM 729 C CA . LEU A 1 95 ? 11.933 -2.039 -1.495 1.00 91.88 95 LEU A CA 1
ATOM 730 C C . LEU A 1 95 ? 12.097 -3.337 -2.301 1.00 91.88 95 LEU A C 1
ATOM 732 O O . LEU A 1 95 ? 12.991 -4.122 -1.987 1.00 91.88 95 LEU A O 1
ATOM 736 N N . SER A 1 96 ? 11.259 -3.590 -3.312 1.00 92.44 96 SER A N 1
ATOM 737 C CA . SER A 1 96 ? 11.391 -4.766 -4.176 1.00 92.44 96 SER A CA 1
ATOM 738 C C . SER A 1 96 ? 12.635 -4.675 -5.062 1.00 92.44 96 SER A C 1
ATOM 740 O O . SER A 1 96 ? 12.786 -3.742 -5.852 1.00 92.44 96 SER A O 1
ATOM 742 N N . ASP A 1 97 ? 13.500 -5.690 -4.994 1.00 89.88 97 ASP A N 1
ATOM 743 C CA . ASP A 1 97 ? 14.672 -5.807 -5.870 1.00 89.88 97 ASP A CA 1
ATOM 744 C C . ASP A 1 97 ? 14.281 -5.922 -7.349 1.00 89.88 97 ASP A C 1
ATOM 746 O O . ASP A 1 97 ? 15.012 -5.468 -8.230 1.00 89.88 97 ASP A O 1
ATOM 750 N N . GLU A 1 98 ? 13.135 -6.544 -7.640 1.00 90.69 98 GLU A N 1
ATOM 751 C CA . GLU A 1 98 ? 12.609 -6.650 -8.999 1.00 90.69 98 GLU A CA 1
ATOM 752 C C . GLU A 1 98 ? 12.207 -5.278 -9.537 1.00 90.69 98 GLU A C 1
ATOM 754 O O . GLU A 1 98 ? 12.697 -4.873 -10.591 1.00 90.69 98 GLU A O 1
ATOM 759 N N . VAL A 1 99 ? 11.403 -4.534 -8.771 1.00 93.19 99 VAL A N 1
ATOM 760 C CA . VAL A 1 99 ? 10.972 -3.171 -9.119 1.00 93.19 99 VAL A CA 1
ATOM 761 C C . VAL A 1 99 ? 12.183 -2.259 -9.304 1.00 93.19 99 VAL A C 1
ATOM 763 O O . VAL A 1 99 ? 12.310 -1.580 -10.320 1.00 93.19 99 VAL A O 1
ATOM 766 N N . ASN A 1 100 ? 13.124 -2.288 -8.362 1.00 92.31 100 ASN A N 1
ATOM 767 C CA . ASN A 1 100 ? 14.337 -1.477 -8.410 1.00 92.31 100 ASN A CA 1
ATOM 768 C C . ASN A 1 100 ? 15.204 -1.799 -9.638 1.00 92.31 100 ASN A C 1
ATOM 770 O O . ASN A 1 100 ? 15.692 -0.890 -10.318 1.00 92.31 1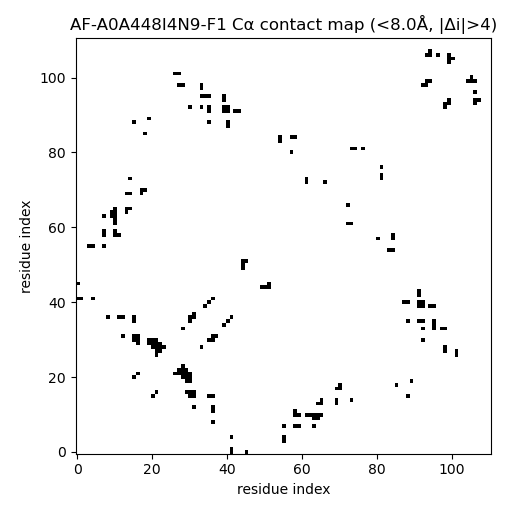00 ASN A O 1
ATOM 774 N N . ARG A 1 101 ? 15.322 -3.081 -10.007 1.00 90.75 101 ARG A N 1
ATOM 775 C CA . ARG A 1 101 ? 16.005 -3.498 -11.240 1.00 90.75 101 ARG A CA 1
ATOM 776 C C . ARG A 1 101 ? 15.310 -2.957 -12.489 1.00 90.75 101 ARG A C 1
ATOM 778 O O . ARG A 1 101 ? 16.005 -2.453 -13.373 1.00 90.75 101 ARG A O 1
ATOM 785 N N . THR A 1 102 ? 13.980 -3.023 -12.558 1.00 92.38 102 THR A N 1
ATOM 786 C CA . THR A 1 102 ? 13.191 -2.454 -13.667 1.00 92.38 102 THR A CA 1
ATOM 787 C C . THR A 1 102 ? 13.431 -0.951 -13.800 1.00 92.38 102 THR A C 1
ATOM 789 O O . THR A 1 102 ? 13.694 -0.455 -14.896 1.00 92.38 102 THR A O 1
ATOM 792 N N . LEU A 1 103 ? 13.469 -0.235 -12.674 1.00 90.62 103 LEU A N 1
ATOM 793 C CA . LEU A 1 103 ? 13.748 1.202 -12.624 1.00 90.62 103 LEU A CA 1
ATOM 794 C C . LEU A 1 103 ? 15.219 1.564 -12.879 1.00 90.62 103 LEU A C 1
ATOM 796 O O . LEU A 1 103 ? 15.548 2.746 -12.964 1.00 90.62 103 LEU A O 1
ATOM 800 N N . LYS A 1 104 ? 16.117 0.573 -12.993 1.00 90.69 104 LYS A N 1
ATOM 801 C CA . LYS A 1 104 ? 17.579 0.766 -13.042 1.00 90.69 104 LYS A CA 1
ATOM 802 C C . LYS A 1 104 ? 18.094 1.594 -11.860 1.00 90.69 104 LYS A C 1
ATOM 804 O O . LYS A 1 104 ? 19.081 2.320 -11.974 1.00 90.69 104 LYS A O 1
ATOM 809 N N . TYR A 1 105 ? 17.420 1.465 -10.724 1.00 84.69 105 TYR A N 1
ATOM 810 C CA . TYR A 1 105 ? 17.760 2.108 -9.471 1.00 84.69 105 TYR A CA 1
ATOM 811 C C . TYR A 1 105 ? 18.304 1.032 -8.523 1.00 84.69 105 TYR A C 1
ATOM 813 O O . TYR A 1 105 ? 17.611 0.052 -8.276 1.00 84.69 105 TYR A O 1
ATOM 821 N N . PRO A 1 106 ? 19.532 1.153 -7.991 1.00 72.81 106 PRO A N 1
ATOM 822 C CA . PRO A 1 106 ? 20.119 0.106 -7.150 1.00 72.81 106 PRO A CA 1
ATOM 823 C C . PRO A 1 106 ? 19.434 -0.048 -5.782 1.00 72.81 106 PRO A C 1
ATOM 825 O O . PRO A 1 106 ? 19.723 -1.001 -5.062 1.00 72.81 106 PRO A O 1
ATOM 828 N N . GLY A 1 107 ? 18.520 0.858 -5.420 1.00 70.00 107 GLY A N 1
ATOM 829 C CA . GLY A 1 107 ? 17.853 0.829 -4.126 1.00 70.00 107 GLY A CA 1
ATOM 830 C C . GLY A 1 107 ? 18.789 1.160 -2.955 1.00 70.00 107 GLY A C 1
ATOM 831 O O . GLY A 1 107 ? 19.999 1.314 -3.127 1.00 70.00 107 GLY A O 1
ATOM 832 N N . PRO A 1 108 ? 18.241 1.239 -1.732 1.00 62.78 108 PRO A N 1
ATOM 833 C CA . PRO A 1 108 ? 19.025 1.401 -0.509 1.00 62.78 108 PRO A CA 1
ATOM 834 C C . PRO A 1 108 ? 19.741 0.113 -0.054 1.00 62.78 108 PRO A C 1
ATOM 836 O O . PRO A 1 108 ? 20.547 0.167 0.865 1.00 62.78 108 PRO A O 1
ATOM 839 N N . ALA A 1 109 ? 19.461 -1.049 -0.660 1.00 57.34 109 ALA A N 1
ATOM 840 C CA . ALA A 1 109 ? 20.056 -2.336 -0.272 1.00 57.34 109 ALA A CA 1
ATOM 841 C C . ALA A 1 109 ? 21.488 -2.558 -0.807 1.00 57.34 109 ALA A C 1
ATOM 843 O O . ALA A 1 109 ? 22.162 -3.494 -0.379 1.00 57.34 109 ALA A O 1
ATOM 844 N N . LEU A 1 110 ? 21.942 -1.714 -1.740 1.00 44.88 110 LEU A N 1
ATOM 845 C CA . LEU A 1 110 ? 23.279 -1.751 -2.346 1.00 44.88 110 LEU A CA 1
ATOM 846 C C . LEU A 1 110 ? 24.142 -0.526 -1.975 1.00 44.88 110 LEU A C 1
ATOM 848 O O . LEU A 1 110 ? 25.184 -0.312 -2.597 1.00 44.88 110 LEU A O 1
ATOM 852 N N . CYS A 1 111 ? 23.712 0.274 -0.992 1.00 42.62 111 CYS A N 1
ATOM 853 C CA . CYS A 1 111 ? 24.473 1.394 -0.428 1.00 42.62 111 CYS A CA 1
ATOM 854 C C . CYS A 1 111 ? 25.092 1.035 0.925 1.00 42.62 111 CYS A C 1
ATOM 856 O O . CYS A 1 111 ? 24.420 0.340 1.719 1.00 42.62 111 CYS A O 1
#

Nearest PDB structures (foldseek):
  8w6f-assembly1_A  TM=3.237E-01  e=4.392E+00  artificial sequences

Organism: Mycolicibacterium chitae (NCBI:txid1792)

pLDDT: mean 92.45, std 10.29, range [42.62, 98.06]

Secondary structure (DSSP, 8-state):
-HHHHHTTHHHHHHHHHHHS--BTTTTBPPTTTTTIIIIIHHHHHHHTHHHHHHHHHHHHTS-SSPPSSHHHHHH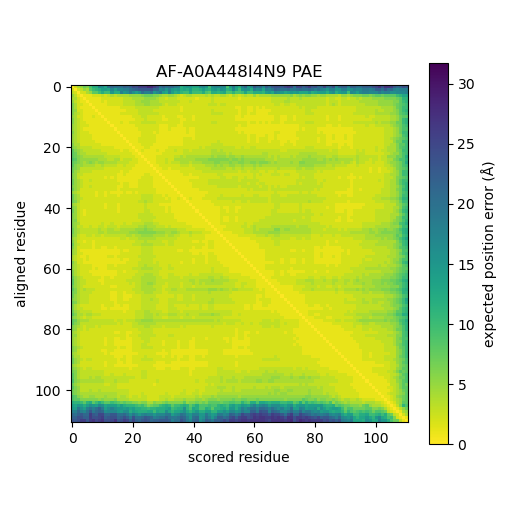TS-HHHHHHHHHHHHHHHTT-HHHHHHTT---GGG-

Sequence (111 aa):
MHNALESIRPQLDWACDALIPRDDYLGMPAATLAGLVETLLPRTLNARVDLLRPFVEAMSTLPAEPPSDPLGVLYGMDEASFEFVTRTIADAYFLSDEVNRTLKYPGPALC

Mean predicted aligned error: 3.76 Å

Foldseek 3Di:
DVVLLVVLVLLCVQLQCLLAPDDVVLRAHGLVVLVLSPPQLVVLCVVVVVLSVLLSVLSVVDDSHQDPRSVVRLVVGPPVSSVSNSCSSVVSSQVRCVRCVSVVHNPPVVD

Radius of gyration: 13.72 Å; Cα contacts (8 Å, |Δi|>4): 118; chains: 1; bounding box: 41×25×36 Å

Solvent-accessible surface area (backbone atoms only — not comparable to full-atom values): 6340 Å² total; per-residue (Å²): 113,70,71,58,53,61,75,40,39,56,26,48,61,47,52,41,30,60,76,36,51,64,34,80,90,76,64,41,65,22,30,60,80,61,35,21,74,82,48,33,39,56,51,47,34,65,79,38,60,84,51,40,61,61,47,44,56,55,50,61,75,49,62,58,61,80,58,98,52,52,59,63,56,51,68,66,45,58,69,68,53,38,52,53,50,54,49,54,52,51,60,20,45,63,67,27,68,66,56,22,56,68,69,73,40,78,56,78,88,75,106